Protein AF-A0A956RCJ2-F1 (afdb_monomer_lite)

Secondary structure (DSSP, 8-state):
--------------------------------------PPPP--PPP-PPPEE-HHHHHHTTEEEEE--SS-GGGSTT---TTSPPPSEEE---TT----TT-EEEEEPP-

Sequence (111 aa):
MTMQRAIVRLGAGLLLITGCPHKSTDDGEATAVPPADGQPEPDVEPEPERSTMTSTECEAKGGQVVGDIGDGAIHRPDYRCEGGDPPLGTIVAEGHEPVATEGAVCCAKAQ

Structure (mmCIF, N/CA/C/O backbone):
data_AF-A0A956RCJ2-F1
#
_entry.id   AF-A0A956RCJ2-F1
#
loop_
_atom_site.group_PDB
_atom_site.id
_atom_site.type_symbol
_atom_site.label_atom_id
_atom_site.label_alt_id
_atom_site.label_comp_id
_atom_site.label_asym_id
_atom_site.label_entity_id
_atom_site.label_seq_id
_atom_site.pdbx_PDB_ins_code
_atom_site.Cartn_x
_atom_site.Cartn_y
_atom_site.Cartn_z
_atom_site.occupancy
_atom_site.B_iso_or_equiv
_atom_site.auth_seq_id
_atom_site.auth_comp_id
_atom_site.auth_asym_id
_atom_site.auth_atom_id
_atom_site.pdbx_PDB_model_num
ATOM 1 N N . MET A 1 1 ? 32.502 11.589 55.343 1.00 40.59 1 MET A N 1
ATOM 2 C CA . MET A 1 1 ? 32.902 10.192 55.624 1.00 40.59 1 MET A CA 1
ATOM 3 C C . MET A 1 1 ? 32.139 9.336 54.620 1.00 40.59 1 MET A C 1
ATOM 5 O O . MET A 1 1 ? 30.926 9.383 54.684 1.00 40.59 1 MET A O 1
ATOM 9 N N . THR A 1 2 ? 32.647 8.652 53.596 1.00 39.44 2 THR A N 1
ATOM 10 C CA . THR A 1 2 ? 33.976 8.245 53.096 1.00 39.44 2 THR A CA 1
ATOM 11 C C . THR A 1 2 ? 33.664 7.747 51.660 1.00 39.44 2 THR A C 1
ATOM 13 O O . THR A 1 2 ? 32.752 6.950 51.507 1.00 39.44 2 THR A O 1
ATOM 16 N N . MET A 1 3 ? 34.067 8.405 50.568 1.00 53.09 3 MET A N 1
ATOM 17 C CA . MET A 1 3 ? 35.310 8.219 49.797 1.00 53.09 3 MET A CA 1
ATOM 18 C C . MET A 1 3 ? 35.598 6.770 49.335 1.00 53.09 3 MET A C 1
ATOM 20 O O . MET A 1 3 ? 36.261 6.050 50.068 1.00 53.09 3 MET A O 1
ATOM 24 N N . GLN A 1 4 ? 35.215 6.370 48.107 1.00 52.75 4 GLN A N 1
ATOM 25 C CA . GLN A 1 4 ? 35.899 5.314 47.315 1.00 52.75 4 GLN A CA 1
ATOM 26 C C . GLN A 1 4 ? 35.251 5.117 45.932 1.00 52.75 4 GLN A C 1
ATOM 28 O O . GLN A 1 4 ? 34.035 5.077 45.859 1.00 52.75 4 GLN A O 1
ATOM 33 N N . ARG A 1 5 ? 35.912 4.874 44.796 1.00 53.97 5 ARG A N 1
ATOM 34 C CA . ARG A 1 5 ? 37.239 5.137 44.204 1.00 53.97 5 ARG A CA 1
ATOM 35 C C . ARG A 1 5 ? 37.067 4.722 42.731 1.00 53.97 5 ARG A C 1
ATOM 37 O O . ARG A 1 5 ? 36.401 3.732 42.449 1.00 53.97 5 ARG A O 1
ATOM 44 N N . ALA A 1 6 ? 37.663 5.475 41.816 1.00 60.09 6 ALA A N 1
ATOM 45 C CA . ALA A 1 6 ? 37.677 5.207 40.384 1.00 60.09 6 ALA A CA 1
ATOM 46 C C . ALA A 1 6 ? 38.292 3.843 40.028 1.00 60.09 6 ALA A C 1
ATOM 48 O O . ALA A 1 6 ? 39.290 3.453 40.631 1.00 60.09 6 ALA A O 1
ATOM 49 N N . ILE A 1 7 ? 37.776 3.191 38.979 1.00 63.91 7 ILE A N 1
ATOM 50 C CA . ILE A 1 7 ? 38.549 2.255 38.153 1.00 63.91 7 ILE A CA 1
ATOM 51 C C . ILE A 1 7 ? 38.228 2.542 36.685 1.00 63.91 7 ILE A C 1
ATOM 53 O O . ILE A 1 7 ? 37.242 2.079 36.121 1.00 63.91 7 ILE A O 1
ATOM 57 N N . VAL A 1 8 ? 39.114 3.333 36.087 1.00 53.03 8 VAL A N 1
ATOM 58 C CA . VAL A 1 8 ? 39.361 3.408 34.650 1.00 53.03 8 VAL A CA 1
ATOM 59 C C . VAL A 1 8 ? 39.803 2.021 34.177 1.00 53.03 8 VAL A C 1
ATOM 61 O O . VAL A 1 8 ? 40.785 1.485 34.692 1.00 53.03 8 VAL A O 1
ATOM 64 N N . ARG A 1 9 ? 39.122 1.440 33.185 1.00 54.38 9 ARG A N 1
ATOM 65 C CA . ARG A 1 9 ? 39.698 0.364 32.369 1.00 54.38 9 ARG A CA 1
ATOM 66 C C . ARG A 1 9 ? 39.852 0.845 30.936 1.00 54.38 9 ARG A C 1
ATOM 68 O O . ARG A 1 9 ? 38.906 0.855 30.159 1.00 54.38 9 ARG A O 1
ATOM 75 N N . LEU A 1 10 ? 41.089 1.244 30.637 1.00 56.62 10 LEU A N 1
ATOM 76 C CA . LEU A 1 10 ? 41.666 1.197 29.301 1.00 56.62 10 LEU A CA 1
ATOM 77 C C . LEU A 1 10 ? 41.409 -0.197 28.711 1.00 56.62 10 LEU A C 1
ATOM 79 O O . LEU A 1 10 ? 41.886 -1.195 29.248 1.00 56.62 10 LEU A O 1
ATOM 83 N N . GLY A 1 11 ? 40.681 -0.242 27.603 1.00 45.03 11 GLY A N 1
ATOM 84 C CA . GLY A 1 11 ? 40.545 -1.411 26.744 1.00 45.03 11 GLY A CA 1
ATOM 85 C C . GLY A 1 11 ? 40.777 -0.978 25.307 1.00 45.03 11 GLY A C 1
ATOM 86 O O . GLY A 1 11 ? 39.830 -0.762 24.561 1.00 45.03 11 GLY A O 1
ATOM 87 N N . ALA A 1 12 ? 42.047 -0.780 24.956 1.00 55.62 12 ALA A N 1
ATOM 88 C CA . ALA A 1 12 ? 42.494 -0.541 23.593 1.00 55.62 12 ALA A CA 1
ATOM 89 C C . ALA A 1 12 ? 42.296 -1.823 22.766 1.00 55.62 12 ALA A C 1
ATOM 91 O O . ALA A 1 12 ? 43.106 -2.744 22.836 1.00 55.62 12 ALA A O 1
ATOM 92 N N . GLY A 1 13 ? 41.199 -1.889 22.013 1.00 44.28 13 GLY A N 1
ATOM 93 C CA . GLY A 1 13 ? 40.954 -2.905 20.991 1.00 44.28 13 GLY A CA 1
ATOM 94 C C . GLY A 1 13 ? 41.204 -2.317 19.608 1.00 44.28 13 GLY A C 1
ATOM 95 O O . GLY A 1 13 ? 40.273 -1.862 18.951 1.00 44.28 13 GLY A O 1
ATOM 96 N N . LEU A 1 14 ? 42.471 -2.283 19.194 1.00 56.19 14 LEU A N 1
ATOM 97 C CA . LEU A 1 14 ? 42.898 -1.882 17.855 1.00 56.19 14 LEU A CA 1
ATOM 98 C C . LEU A 1 14 ? 42.535 -3.004 16.8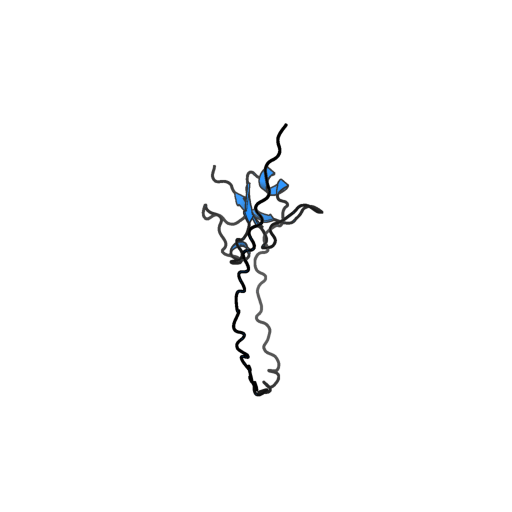64 1.00 56.19 14 LEU A C 1
ATOM 100 O O . LEU A 1 14 ? 43.296 -3.950 16.675 1.00 56.19 14 LEU A O 1
ATOM 104 N N . LEU A 1 15 ? 41.345 -2.918 16.266 1.00 53.38 15 LEU A N 1
ATOM 105 C CA . LEU A 1 15 ? 40.921 -3.773 15.156 1.00 53.38 15 LEU A CA 1
ATOM 106 C C . LEU A 1 15 ? 41.692 -3.357 13.895 1.00 53.38 15 LEU A C 1
ATOM 108 O O . LEU A 1 15 ? 41.384 -2.356 13.252 1.00 53.38 15 LEU A O 1
ATOM 112 N N . LEU A 1 16 ? 42.734 -4.123 13.573 1.00 57.34 16 LEU A N 1
ATOM 113 C CA . LEU A 1 16 ? 43.469 -4.036 12.315 1.00 57.34 16 LEU A CA 1
ATOM 114 C C . LEU A 1 16 ? 42.580 -4.570 11.184 1.00 57.34 16 LEU A C 1
ATOM 116 O O . LEU A 1 16 ? 42.575 -5.764 10.893 1.00 57.34 16 LEU A O 1
ATOM 120 N N . ILE A 1 17 ? 41.825 -3.677 10.547 1.00 61.72 17 ILE A N 1
ATOM 121 C CA . ILE A 1 17 ? 41.221 -3.931 9.238 1.00 61.72 17 ILE A CA 1
ATOM 122 C C . ILE A 1 17 ? 42.328 -3.857 8.185 1.00 61.72 17 ILE A C 1
ATOM 124 O O . ILE A 1 17 ? 42.776 -2.788 7.775 1.00 61.72 17 ILE A O 1
ATOM 128 N N . THR A 1 18 ? 42.801 -5.035 7.790 1.00 55.34 18 THR A N 1
ATOM 129 C CA . THR A 1 18 ? 43.639 -5.279 6.618 1.00 55.34 18 THR A CA 1
ATOM 130 C C . THR A 1 18 ? 42.922 -4.780 5.365 1.00 55.34 18 THR A C 1
ATOM 132 O O . THR A 1 18 ? 42.006 -5.432 4.867 1.00 55.34 18 THR A O 1
ATOM 135 N N . GLY A 1 19 ? 43.326 -3.613 4.865 1.00 52.16 19 GLY A N 1
ATOM 136 C CA . GLY A 1 19 ? 42.913 -3.116 3.558 1.00 52.16 19 GLY A CA 1
ATOM 137 C C . GLY A 1 19 ? 43.612 -3.898 2.448 1.00 52.16 19 GLY A C 1
ATOM 138 O O . GLY A 1 19 ? 44.826 -3.795 2.288 1.00 52.16 19 GLY A O 1
ATOM 139 N N . CYS A 1 20 ? 42.848 -4.664 1.673 1.00 59.75 20 CYS A N 1
ATOM 140 C CA . CYS A 1 20 ? 43.283 -5.159 0.374 1.00 59.75 20 CYS A CA 1
ATOM 141 C C . CYS A 1 20 ? 43.130 -4.023 -0.651 1.00 59.75 20 CYS A C 1
ATOM 143 O O . CYS A 1 20 ? 42.008 -3.562 -0.866 1.00 59.75 20 CYS A O 1
ATOM 145 N N . PRO A 1 21 ? 44.199 -3.559 -1.321 1.00 52.44 21 PRO A N 1
ATOM 146 C CA . PRO A 1 21 ? 44.047 -2.767 -2.530 1.00 52.44 21 PRO A CA 1
ATOM 147 C C . PRO A 1 21 ? 43.664 -3.714 -3.672 1.00 52.44 21 PRO A C 1
ATOM 149 O O . PRO A 1 21 ? 44.513 -4.187 -4.426 1.00 52.44 21 PRO A O 1
ATOM 152 N N . HIS A 1 22 ? 42.376 -4.022 -3.804 1.00 45.75 22 HIS A N 1
ATOM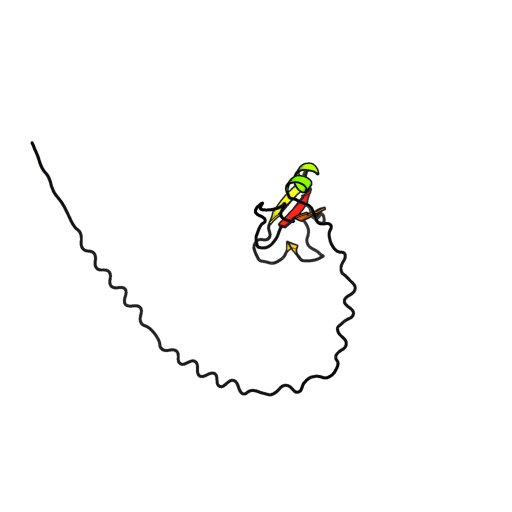 153 C CA . HIS A 1 22 ? 41.839 -4.555 -5.056 1.00 45.75 22 HIS A CA 1
ATOM 154 C C . HIS A 1 22 ? 41.879 -3.423 -6.085 1.00 45.75 22 HIS A C 1
ATOM 156 O O . HIS A 1 22 ? 40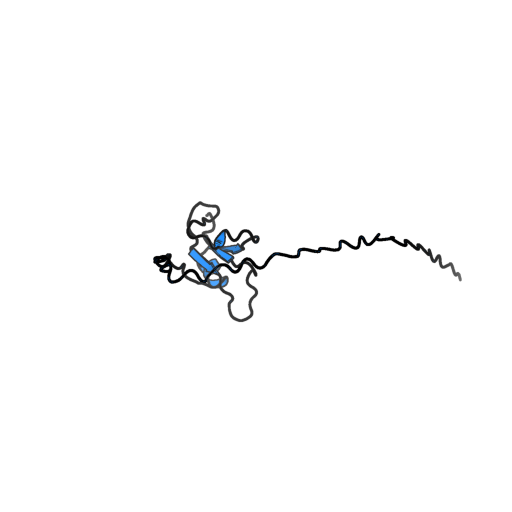.996 -2.571 -6.170 1.00 45.75 22 HIS A O 1
ATOM 162 N N . LYS A 1 23 ? 42.985 -3.402 -6.825 1.00 44.72 23 LYS A N 1
ATOM 163 C CA . LYS A 1 23 ? 43.113 -2.791 -8.140 1.00 44.72 23 LYS A CA 1
ATOM 164 C C . LYS A 1 23 ? 42.092 -3.469 -9.058 1.00 44.72 23 LYS A C 1
ATOM 166 O O . LYS A 1 23 ? 42.384 -4.518 -9.624 1.00 44.72 23 LYS A O 1
ATOM 171 N N . SER A 1 24 ? 40.910 -2.881 -9.199 1.00 42.00 24 SER A N 1
ATOM 172 C CA . SER A 1 24 ? 40.014 -3.201 -10.310 1.00 42.00 24 SER A CA 1
ATOM 173 C C . SER A 1 24 ? 40.481 -2.409 -11.527 1.00 42.00 24 SER A C 1
ATOM 175 O O . SER A 1 24 ? 40.011 -1.310 -11.795 1.00 42.00 24 SER A O 1
ATOM 177 N N . THR A 1 25 ? 41.486 -2.943 -12.221 1.00 46.62 25 THR A N 1
ATOM 178 C CA . THR A 1 25 ? 41.599 -2.732 -13.668 1.00 46.62 25 THR A CA 1
ATOM 179 C C . THR A 1 25 ? 40.472 -3.537 -14.296 1.00 46.62 25 THR A C 1
ATOM 181 O O . THR A 1 25 ? 40.596 -4.752 -14.421 1.00 46.62 25 THR A O 1
ATOM 184 N N . ASP A 1 26 ? 39.374 -2.863 -14.617 1.00 41.91 26 ASP A N 1
ATOM 185 C CA . ASP A 1 26 ? 38.451 -3.305 -15.653 1.00 41.91 26 ASP A CA 1
ATOM 186 C C . ASP A 1 26 ? 38.581 -2.272 -16.775 1.00 41.91 26 ASP A C 1
ATOM 188 O O . ASP A 1 26 ? 37.914 -1.239 -16.802 1.00 41.91 26 ASP A O 1
ATOM 192 N N . ASP A 1 27 ? 39.566 -2.505 -17.643 1.00 52.03 27 ASP A N 1
ATOM 193 C CA . ASP A 1 27 ? 39.582 -1.962 -18.994 1.00 52.03 27 ASP A CA 1
ATOM 194 C C . ASP A 1 27 ? 38.446 -2.664 -19.749 1.00 52.03 27 ASP A C 1
ATOM 196 O O . ASP A 1 27 ? 38.651 -3.601 -20.521 1.00 52.03 27 ASP A O 1
ATOM 200 N N . GLY A 1 28 ? 37.221 -2.235 -19.448 1.00 47.03 28 GLY A N 1
ATOM 201 C CA . GLY A 1 28 ? 36.032 -2.543 -20.214 1.00 47.03 28 GLY A CA 1
ATOM 202 C C . GLY A 1 28 ? 36.152 -1.838 -21.553 1.00 47.03 28 GLY A C 1
ATOM 203 O O . GLY A 1 28 ? 35.791 -0.671 -21.696 1.00 47.03 28 GLY A O 1
ATOM 204 N N . GLU A 1 29 ? 36.734 -2.557 -22.506 1.00 46.66 29 GLU A N 1
ATOM 205 C CA . GLU A 1 29 ? 36.647 -2.333 -23.938 1.00 46.66 29 GLU A CA 1
ATOM 206 C C . GLU A 1 29 ? 35.282 -1.728 -24.281 1.00 46.66 29 GLU A C 1
ATOM 208 O O . GLU A 1 29 ? 34.244 -2.389 -24.211 1.00 46.66 29 GLU A O 1
ATOM 213 N N . ALA A 1 30 ? 35.290 -0.437 -24.620 1.00 53.25 30 ALA A N 1
ATOM 214 C CA . ALA A 1 30 ? 34.157 0.242 -25.214 1.00 53.25 30 ALA A CA 1
ATOM 215 C C . ALA A 1 30 ? 33.917 -0.380 -26.593 1.00 53.25 30 ALA A C 1
ATOM 217 O O . ALA A 1 30 ? 34.309 0.161 -27.627 1.00 53.25 30 ALA A O 1
ATOM 218 N N . THR A 1 31 ? 33.271 -1.545 -26.604 1.00 45.09 31 THR A N 1
ATOM 219 C CA . THR A 1 31 ? 32.530 -2.008 -27.764 1.00 45.09 31 THR A CA 1
ATOM 220 C C . THR A 1 31 ? 31.415 -0.995 -27.943 1.00 45.09 31 THR A C 1
ATOM 222 O O . THR A 1 31 ? 30.394 -1.025 -27.257 1.00 45.09 31 THR A O 1
ATOM 225 N N . ALA A 1 32 ? 31.670 -0.030 -28.822 1.00 51.88 32 ALA A N 1
ATOM 226 C CA . ALA A 1 32 ? 30.655 0.837 -29.371 1.00 51.88 32 ALA A CA 1
ATOM 227 C C . ALA A 1 32 ? 29.571 -0.062 -29.974 1.00 51.88 32 ALA A C 1
ATOM 229 O O . ALA A 1 32 ? 29.722 -0.590 -31.076 1.00 51.88 32 ALA A O 1
ATOM 230 N N . VAL A 1 33 ? 28.492 -0.271 -29.224 1.00 62.00 33 VAL A N 1
ATOM 231 C CA . VAL A 1 33 ? 27.235 -0.742 -29.792 1.00 62.00 33 VAL A CA 1
ATOM 232 C C . VAL A 1 33 ? 26.836 0.329 -30.811 1.00 62.00 33 VAL A C 1
ATOM 234 O O . VAL A 1 33 ? 26.710 1.495 -30.423 1.00 62.00 33 VAL A O 1
ATOM 237 N N . PRO A 1 34 ? 26.709 0.007 -32.112 1.00 68.56 34 PRO A N 1
ATOM 238 C CA . PRO A 1 34 ? 26.142 0.962 -33.053 1.00 68.56 34 PRO A CA 1
ATOM 239 C C . PRO A 1 34 ? 24.743 1.347 -32.549 1.00 68.56 34 PRO A C 1
ATOM 241 O O . PRO A 1 34 ? 24.066 0.492 -31.966 1.00 68.56 34 PRO A O 1
ATOM 244 N N . PRO A 1 35 ? 24.295 2.605 -32.724 1.00 57.06 35 PRO A N 1
ATOM 245 C CA . PRO A 1 35 ? 22.928 2.963 -32.385 1.00 57.06 35 PRO A CA 1
ATOM 246 C C . PRO A 1 35 ? 22.010 2.055 -33.203 1.00 57.06 35 PRO A C 1
ATOM 248 O O . PRO A 1 35 ? 22.032 2.086 -34.430 1.00 57.06 35 PRO A O 1
ATOM 251 N N . ALA A 1 36 ? 21.266 1.183 -32.527 1.00 57.66 36 ALA A N 1
ATOM 252 C CA . ALA A 1 36 ? 20.209 0.431 -33.170 1.00 57.66 36 ALA A CA 1
ATOM 253 C C . ALA A 1 36 ? 19.106 1.436 -33.515 1.00 57.66 36 ALA A C 1
ATOM 255 O O . ALA A 1 36 ? 18.324 1.844 -32.656 1.00 57.66 36 ALA A O 1
ATOM 256 N N . ASP A 1 37 ? 19.115 1.885 -34.768 1.00 59.44 37 ASP A N 1
ATOM 257 C CA . ASP A 1 37 ? 18.020 2.596 -35.405 1.00 59.44 37 ASP A CA 1
ATOM 258 C C . ASP A 1 37 ? 16.687 1.872 -35.144 1.00 59.44 37 ASP A C 1
ATOM 260 O O . ASP A 1 37 ? 16.502 0.717 -35.526 1.00 59.44 37 ASP A O 1
ATOM 264 N N . GLY A 1 38 ? 15.746 2.585 -34.520 1.00 60.41 38 GLY A N 1
ATOM 265 C CA . GLY A 1 38 ? 14.315 2.414 -34.762 1.00 60.41 38 GLY A CA 1
ATOM 266 C C . GLY A 1 38 ? 13.707 1.049 -34.447 1.00 60.41 38 GLY A C 1
ATOM 267 O O . GLY A 1 38 ? 12.953 0.529 -35.269 1.00 60.41 38 GLY A O 1
ATOM 268 N N . GLN A 1 39 ? 13.944 0.492 -33.258 1.00 54.38 39 GLN A N 1
ATOM 269 C CA . GLN A 1 39 ? 12.992 -0.490 -32.742 1.00 54.38 39 GLN A CA 1
ATOM 270 C C . GLN A 1 39 ? 11.721 0.274 -32.335 1.00 54.38 39 GLN A C 1
ATOM 272 O O . GLN A 1 39 ? 11.832 1.158 -31.484 1.00 54.38 39 GLN A O 1
ATOM 277 N N . PRO A 1 40 ? 10.542 0.016 -32.940 1.00 60.34 40 PRO A N 1
ATOM 278 C CA . PRO A 1 40 ? 9.304 0.578 -32.423 1.00 60.34 40 PRO A CA 1
ATOM 279 C C . PRO A 1 40 ? 9.206 0.177 -30.953 1.00 60.34 40 PRO A C 1
ATOM 281 O O . PRO A 1 40 ? 9.362 -1.002 -30.620 1.00 60.34 40 PRO A O 1
ATOM 284 N N . GLU A 1 41 ? 9.037 1.172 -30.081 1.00 65.44 41 GLU A N 1
ATOM 285 C CA . GLU A 1 41 ? 8.679 0.930 -28.689 1.00 65.44 41 GLU A CA 1
ATOM 286 C C . GLU A 1 41 ? 7.493 -0.044 -28.719 1.00 65.44 41 GLU A C 1
ATOM 288 O O . GLU A 1 41 ? 6.577 0.170 -29.524 1.00 65.44 41 GLU A O 1
ATOM 293 N N . PRO A 1 42 ? 7.530 -1.167 -27.977 1.00 65.75 42 PRO A N 1
ATOM 294 C CA . PRO A 1 42 ? 6.375 -2.045 -27.918 1.00 65.75 42 PRO A CA 1
ATOM 295 C C . PRO A 1 42 ? 5.167 -1.179 -27.561 1.00 65.75 42 PRO A C 1
ATOM 297 O O . PRO A 1 42 ? 5.256 -0.347 -26.662 1.00 65.75 42 PRO A O 1
ATOM 300 N N . ASP A 1 43 ? 4.082 -1.334 -28.317 1.00 59.50 43 ASP A N 1
ATOM 301 C CA . ASP A 1 43 ? 2.785 -0.735 -28.019 1.00 59.50 43 ASP A CA 1
ATOM 302 C C . ASP A 1 43 ? 2.349 -1.325 -26.669 1.00 59.50 43 ASP A C 1
ATOM 304 O O . ASP A 1 43 ? 1.782 -2.415 -26.594 1.00 59.50 43 ASP A O 1
ATOM 308 N N . VAL A 1 44 ? 2.792 -0.696 -25.577 1.00 60.38 44 VAL A N 1
ATOM 309 C CA . VAL A 1 44 ? 2.392 -1.050 -24.221 1.00 60.38 44 VAL A CA 1
ATOM 310 C C . VAL A 1 44 ? 0.959 -0.562 -24.118 1.00 60.38 44 VAL A C 1
ATOM 312 O O . VAL A 1 44 ? 0.715 0.625 -23.897 1.00 60.38 44 VAL A O 1
ATOM 315 N N . GLU A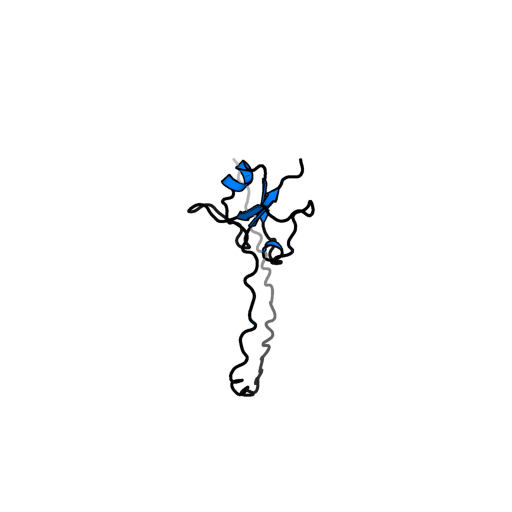 1 45 ? 0.010 -1.470 -24.350 1.00 63.38 45 GLU A N 1
ATOM 316 C CA . GLU A 1 45 ? -1.381 -1.240 -23.978 1.00 63.38 45 GLU A CA 1
ATOM 317 C C . GLU A 1 45 ? -1.391 -0.713 -22.534 1.00 63.38 45 GLU A C 1
ATOM 319 O O . GLU A 1 45 ? -0.753 -1.325 -21.670 1.00 63.38 45 GLU A O 1
ATOM 324 N N . PRO A 1 46 ? -2.033 0.438 -22.257 1.00 61.09 46 PRO A N 1
ATOM 325 C CA . PRO A 1 46 ? -2.012 1.016 -20.924 1.00 61.09 46 PRO A CA 1
ATOM 326 C C . PRO A 1 46 ? -2.615 0.006 -19.951 1.00 61.09 46 PRO A C 1
ATOM 328 O O . PRO A 1 46 ? -3.778 -0.385 -20.087 1.00 61.09 46 PRO A O 1
ATOM 331 N N . GLU A 1 47 ? -1.811 -0.442 -18.988 1.00 62.97 47 GLU A N 1
ATOM 332 C CA . GLU A 1 47 ? -2.290 -1.320 -17.930 1.00 62.97 47 GLU A CA 1
ATOM 333 C C . GLU A 1 47 ? -3.429 -0.616 -17.172 1.00 62.97 47 GLU A C 1
ATOM 335 O O . GLU A 1 47 ? -3.448 0.615 -17.076 1.00 62.97 47 GLU A O 1
ATOM 340 N N . PRO A 1 48 ? -4.428 -1.354 -16.658 1.00 65.81 48 PRO A N 1
ATOM 341 C CA . PRO A 1 48 ? -5.517 -0.743 -15.912 1.00 65.81 48 PRO A CA 1
ATOM 342 C C . PRO A 1 48 ? -4.971 -0.055 -14.652 1.00 65.81 48 PRO A C 1
ATOM 344 O O . PRO A 1 48 ? -4.673 -0.697 -13.644 1.00 65.81 48 PRO A O 1
ATOM 347 N N . GLU A 1 49 ? -4.864 1.271 -14.721 1.00 74.12 49 GLU A N 1
ATOM 348 C CA . GLU A 1 49 ? -4.429 2.129 -13.623 1.00 74.12 49 GLU A CA 1
ATOM 349 C C . GLU A 1 49 ? -5.363 1.957 -12.415 1.00 74.12 49 GLU A C 1
ATOM 351 O O . GLU A 1 49 ? -6.580 2.167 -12.492 1.00 74.12 49 GLU A O 1
ATOM 356 N N . ARG A 1 50 ? -4.798 1.566 -11.268 1.00 86.25 50 ARG A N 1
ATOM 357 C CA . ARG A 1 50 ? -5.552 1.447 -10.014 1.00 86.25 50 ARG A CA 1
ATOM 358 C C . ARG A 1 50 ? -5.940 2.831 -9.504 1.00 86.25 50 ARG A C 1
ATOM 360 O O . ARG A 1 50 ? -5.152 3.770 -9.557 1.00 86.25 50 ARG A O 1
ATOM 367 N N . SER A 1 51 ? -7.142 2.946 -8.9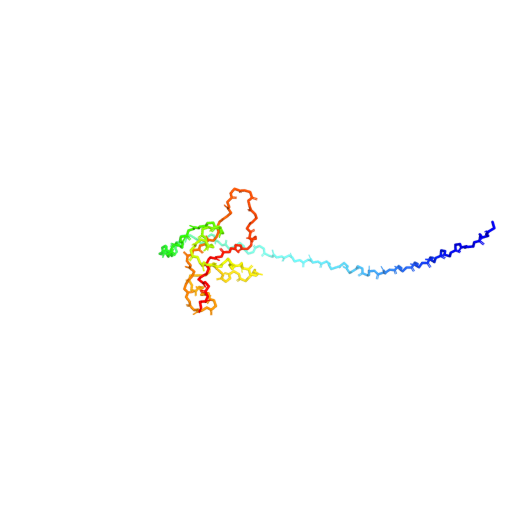38 1.00 91.94 51 SER A N 1
ATOM 368 C CA . SER A 1 51 ? -7.561 4.178 -8.261 1.00 91.94 51 SER A CA 1
ATOM 369 C C . SER A 1 51 ? -6.602 4.528 -7.122 1.00 91.94 51 SER A C 1
ATOM 371 O O . SER A 1 51 ? -6.144 3.643 -6.400 1.00 91.94 51 SER A O 1
ATOM 373 N N . THR A 1 52 ? -6.324 5.813 -6.934 1.00 93.81 52 THR A N 1
ATOM 374 C CA . THR A 1 52 ? -5.542 6.318 -5.801 1.00 93.81 52 THR A CA 1
ATOM 375 C C . THR A 1 52 ? -6.468 6.743 -4.662 1.00 93.81 52 THR A C 1
ATOM 377 O O . THR A 1 52 ? -7.604 7.155 -4.902 1.00 93.81 52 THR A O 1
ATOM 380 N N . MET A 1 53 ? -6.014 6.600 -3.417 1.00 95.25 53 MET A N 1
ATOM 381 C CA . MET A 1 53 ? -6.736 7.054 -2.221 1.00 95.25 53 MET A CA 1
ATOM 382 C C . MET A 1 53 ? -5.782 7.308 -1.054 1.00 95.25 53 MET A C 1
ATOM 384 O O . MET A 1 53 ? -4.652 6.823 -1.061 1.00 95.25 53 MET A O 1
ATOM 388 N N . THR A 1 54 ? -6.221 8.040 -0.036 1.00 95.62 54 THR A N 1
ATOM 389 C CA . THR A 1 54 ? -5.443 8.216 1.199 1.00 95.62 54 THR A CA 1
ATOM 390 C C . THR A 1 54 ? -5.615 7.023 2.145 1.00 95.62 54 THR A C 1
ATOM 392 O O . THR A 1 54 ? -6.551 6.225 2.025 1.00 95.62 54 THR A O 1
ATOM 395 N N . SER A 1 55 ? -4.724 6.897 3.133 1.00 93.44 55 SER A N 1
ATOM 396 C CA . SER A 1 55 ? -4.859 5.897 4.204 1.00 93.44 55 SER A CA 1
ATOM 397 C C . SER A 1 55 ? -6.189 6.042 4.953 1.00 93.44 55 SER A C 1
ATOM 399 O O . SER A 1 55 ? -6.865 5.047 5.212 1.00 93.44 55 SER A O 1
ATOM 401 N N . THR A 1 56 ? -6.611 7.281 5.223 1.00 94.12 56 THR A N 1
ATOM 402 C CA . THR A 1 56 ? -7.885 7.595 5.886 1.00 94.12 56 THR A CA 1
ATOM 403 C C . THR A 1 56 ? -9.080 7.102 5.072 1.00 94.12 56 THR A C 1
ATOM 405 O O . THR A 1 56 ? -10.004 6.496 5.615 1.00 94.12 56 THR A O 1
ATOM 408 N N . GLU A 1 57 ? -9.064 7.312 3.754 1.00 95.19 57 GLU A N 1
ATOM 409 C CA . GLU A 1 57 ? -10.120 6.824 2.861 1.00 95.19 57 GLU A CA 1
ATOM 410 C C . GLU A 1 57 ? -10.161 5.293 2.798 1.00 95.19 57 GLU A C 1
ATOM 412 O O . GLU A 1 57 ? -11.246 4.706 2.752 1.00 95.19 57 GLU A O 1
ATOM 417 N N . CYS A 1 58 ? -8.997 4.640 2.827 1.00 95.50 58 CYS A N 1
ATOM 418 C CA . CYS A 1 58 ? -8.908 3.185 2.885 1.00 95.50 58 CYS A CA 1
ATOM 419 C C . CYS A 1 58 ? -9.572 2.630 4.152 1.00 95.50 58 CYS A C 1
ATOM 421 O O . CYS A 1 58 ? -10.408 1.725 4.079 1.00 95.50 58 CYS A O 1
ATOM 423 N N . GLU A 1 59 ? -9.254 3.201 5.314 1.00 94.19 59 GLU A N 1
ATOM 424 C CA . GLU A 1 59 ? -9.846 2.793 6.589 1.00 94.19 59 GLU A CA 1
ATOM 425 C C . GLU A 1 59 ? -11.352 3.071 6.643 1.00 94.19 59 GLU A C 1
ATOM 427 O O . GLU A 1 59 ? -12.118 2.217 7.096 1.00 94.19 59 GLU A O 1
ATOM 432 N N . ALA A 1 60 ? -11.797 4.216 6.115 1.00 95.50 60 ALA A N 1
ATOM 433 C CA . ALA A 1 60 ? -13.215 4.565 6.026 1.00 95.50 60 ALA A CA 1
ATOM 434 C C . ALA A 1 60 ? -14.022 3.575 5.164 1.00 95.50 60 ALA A C 1
ATOM 436 O O . ALA A 1 60 ? -15.210 3.365 5.411 1.00 95.50 60 ALA A O 1
ATOM 437 N N . LYS A 1 61 ? -13.378 2.925 4.185 1.00 94.38 61 LYS A N 1
ATOM 438 C CA . LYS A 1 61 ? -13.958 1.842 3.371 1.00 94.38 61 LYS A CA 1
ATOM 439 C C . LYS A 1 61 ? -13.892 0.463 4.043 1.00 94.38 61 LYS A C 1
ATOM 441 O O . LYS A 1 61 ? -14.256 -0.530 3.419 1.00 94.38 61 LYS A O 1
ATOM 446 N N . GLY A 1 62 ? -13.435 0.381 5.294 1.00 94.38 62 GLY A N 1
ATOM 447 C CA . GLY A 1 62 ? -13.238 -0.883 6.010 1.00 94.38 62 GLY A CA 1
ATOM 448 C C . GLY A 1 62 ? -11.985 -1.647 5.572 1.00 94.38 62 GLY A C 1
ATOM 449 O O . GLY A 1 62 ? -11.843 -2.830 5.879 1.00 94.38 62 GLY A O 1
ATOM 450 N N . GLY A 1 63 ? -11.077 -0.990 4.850 1.00 95.50 63 GLY A N 1
ATOM 451 C CA . GLY A 1 63 ? -9.828 -1.575 4.393 1.00 95.50 63 GLY A CA 1
ATOM 452 C C . GLY A 1 63 ? -8.700 -1.515 5.424 1.00 95.50 63 GLY A C 1
ATOM 453 O O . GLY A 1 63 ? -8.849 -1.050 6.562 1.00 95.50 63 GLY A O 1
ATOM 454 N N . GLN A 1 64 ? -7.547 -2.012 4.995 1.00 95.62 64 GLN A N 1
ATOM 455 C CA . GLN A 1 64 ? -6.261 -1.961 5.668 1.00 95.62 64 GLN A CA 1
ATOM 456 C C . GLN A 1 64 ? -5.185 -1.518 4.680 1.00 95.62 64 GLN A C 1
ATOM 458 O O . GLN A 1 64 ? -5.149 -1.978 3.538 1.00 95.62 64 GLN A O 1
ATOM 463 N N . VAL A 1 65 ? -4.282 -0.661 5.150 1.00 95.12 65 VAL A N 1
ATOM 464 C CA . VAL A 1 65 ? -3.081 -0.275 4.411 1.00 95.12 65 VAL A CA 1
ATOM 465 C C . VAL A 1 65 ? -2.047 -1.396 4.491 1.00 95.12 65 VAL A C 1
ATOM 467 O O . VAL A 1 65 ? -1.649 -1.804 5.583 1.00 95.12 65 VAL A O 1
ATOM 470 N N . VAL A 1 66 ? -1.602 -1.875 3.331 1.00 95.12 66 VAL A N 1
ATOM 471 C CA . VAL A 1 66 ? -0.545 -2.881 3.187 1.00 95.12 66 VAL A CA 1
ATOM 472 C C . VAL A 1 66 ? 0.629 -2.237 2.459 1.00 95.12 66 VAL A C 1
ATOM 474 O O . VAL A 1 66 ? 0.499 -1.834 1.305 1.00 95.12 66 VAL A O 1
ATOM 477 N N . GLY A 1 67 ? 1.755 -2.092 3.156 1.00 94.44 67 GLY A N 1
ATOM 478 C CA . GLY A 1 67 ? 2.997 -1.578 2.578 1.00 94.44 67 GLY A CA 1
ATOM 479 C C . GLY A 1 67 ? 3.759 -2.652 1.807 1.00 94.44 67 GLY A C 1
ATOM 480 O O . GLY A 1 67 ? 3.640 -3.840 2.113 1.00 9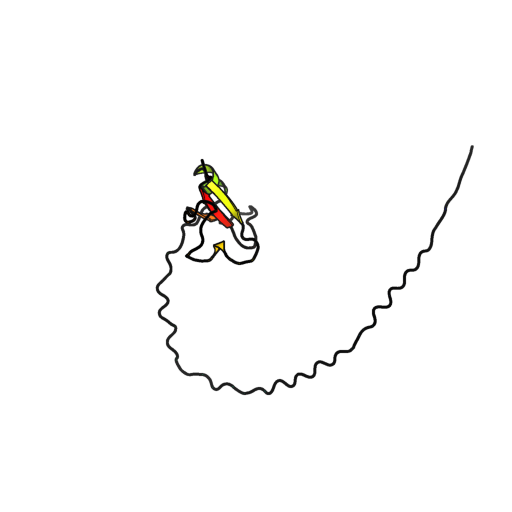4.44 67 GLY A O 1
ATOM 481 N N . ASP A 1 68 ? 4.557 -2.225 0.833 1.00 94.06 68 ASP A N 1
ATOM 482 C CA . ASP A 1 68 ? 5.526 -3.101 0.173 1.00 94.06 68 ASP A CA 1
ATOM 483 C C . ASP A 1 68 ? 6.768 -3.296 1.050 1.00 94.06 68 ASP A C 1
ATOM 485 O O . ASP A 1 68 ? 7.220 -2.369 1.727 1.00 94.06 68 ASP A O 1
ATOM 489 N N . ILE A 1 69 ? 7.328 -4.504 1.045 1.00 91.00 69 ILE A N 1
ATOM 490 C CA . ILE A 1 69 ? 8.551 -4.823 1.798 1.00 91.00 69 ILE A CA 1
ATOM 491 C C . ILE A 1 69 ? 9.836 -4.482 1.023 1.00 91.00 69 ILE A C 1
ATOM 493 O O . ILE A 1 69 ? 10.929 -4.674 1.560 1.00 91.00 69 ILE A O 1
ATOM 497 N N . GLY A 1 70 ? 9.716 -4.007 -0.220 1.00 93.31 70 GLY A N 1
ATOM 498 C CA . GLY A 1 70 ? 10.818 -3.747 -1.146 1.00 93.31 70 GLY A CA 1
ATOM 499 C C . GLY A 1 70 ? 11.017 -4.841 -2.202 1.00 93.31 70 GLY A C 1
ATOM 500 O O . GLY A 1 70 ? 12.075 -4.891 -2.827 1.00 93.31 70 GLY A O 1
ATOM 501 N N . ASP A 1 71 ? 10.049 -5.744 -2.396 1.00 91.25 71 ASP A N 1
ATOM 502 C CA . ASP A 1 71 ? 10.047 -6.703 -3.514 1.00 91.25 71 ASP A CA 1
ATOM 503 C C . ASP A 1 71 ? 9.256 -6.184 -4.727 1.00 91.25 71 ASP A C 1
ATOM 505 O O . ASP A 1 71 ? 9.243 -6.819 -5.786 1.00 91.25 71 ASP A O 1
ATOM 509 N N . GLY A 1 72 ? 8.616 -5.020 -4.579 1.00 93.62 72 GLY A N 1
ATOM 510 C CA . GLY A 1 72 ? 7.808 -4.375 -5.600 1.00 93.62 72 GLY A CA 1
ATOM 511 C C . GLY A 1 72 ? 6.511 -5.122 -5.893 1.00 93.62 72 GLY A C 1
ATOM 512 O O . GLY A 1 72 ? 5.872 -4.861 -6.919 1.00 93.62 72 GLY A O 1
ATOM 513 N N . ALA A 1 73 ? 6.109 -6.061 -5.031 1.00 94.25 73 ALA A N 1
ATOM 514 C CA . ALA A 1 73 ? 4.938 -6.884 -5.257 1.00 94.25 73 ALA A CA 1
ATOM 515 C C . ALA A 1 73 ? 3.692 -6.036 -5.472 1.00 94.25 73 ALA A C 1
ATOM 517 O O . ALA A 1 73 ? 2.940 -6.337 -6.400 1.00 94.25 73 ALA A O 1
ATOM 518 N N . ILE A 1 74 ? 3.499 -4.982 -4.674 1.00 94.31 74 ILE A N 1
ATOM 519 C CA . ILE A 1 74 ? 2.291 -4.154 -4.738 1.00 94.31 74 ILE A CA 1
ATOM 520 C C . ILE A 1 74 ? 2.158 -3.378 -6.048 1.00 94.31 74 ILE A C 1
ATOM 522 O O . ILE A 1 74 ? 1.074 -2.864 -6.309 1.00 94.31 74 ILE A O 1
ATOM 526 N N . HIS A 1 75 ? 3.223 -3.246 -6.845 1.00 92.94 75 HIS A N 1
ATOM 527 C CA . HIS A 1 75 ? 3.222 -2.517 -8.120 1.00 92.94 75 HIS A CA 1
ATOM 528 C C . HIS A 1 75 ? 2.793 -3.394 -9.292 1.00 92.94 75 HIS A C 1
ATOM 530 O O . HIS A 1 75 ? 2.388 -2.870 -10.325 1.00 92.94 75 HIS A O 1
ATOM 536 N N . ARG A 1 76 ? 2.826 -4.719 -9.124 1.00 92.94 76 ARG A N 1
ATOM 537 C CA . ARG A 1 76 ? 2.453 -5.657 -10.180 1.00 92.94 76 ARG A CA 1
ATOM 538 C C . ARG A 1 76 ? 0.941 -5.637 -10.453 1.00 92.94 76 ARG A C 1
ATOM 540 O O . ARG A 1 76 ? 0.154 -5.567 -9.503 1.00 92.94 76 ARG A O 1
ATOM 547 N N . PRO A 1 77 ? 0.511 -5.780 -11.719 1.00 91.06 77 PRO A N 1
ATOM 548 C CA . PRO A 1 77 ? -0.909 -5.788 -12.092 1.00 91.06 77 PRO A CA 1
ATOM 549 C C . PRO A 1 77 ? -1.668 -7.000 -11.518 1.00 91.06 77 PRO A C 1
ATOM 551 O O . PRO A 1 77 ? -2.878 -6.951 -11.272 1.00 91.06 77 PRO A O 1
ATOM 554 N N . ASP A 1 78 ? -0.961 -8.102 -11.264 1.00 92.00 78 ASP A N 1
ATOM 555 C CA . ASP A 1 78 ? -1.497 -9.338 -10.699 1.00 92.00 78 ASP A CA 1
ATOM 556 C C . ASP A 1 78 ? -1.397 -9.406 -9.169 1.00 92.00 78 ASP A C 1
ATOM 558 O O . ASP A 1 78 ? -1.808 -10.412 -8.589 1.00 92.00 78 ASP A O 1
ATOM 562 N N . TYR A 1 79 ? -0.931 -8.347 -8.494 1.00 94.44 79 TYR A N 1
ATOM 563 C CA . TYR A 1 79 ? -0.884 -8.317 -7.033 1.00 94.44 79 TYR A CA 1
ATOM 564 C C . TYR A 1 79 ? -2.260 -8.605 -6.425 1.00 94.44 79 TYR A C 1
ATOM 566 O O . TYR A 1 79 ? -3.284 -8.060 -6.859 1.00 94.44 79 TYR A O 1
ATOM 574 N N . ARG A 1 80 ? -2.275 -9.453 -5.395 1.00 95.44 80 ARG A N 1
ATOM 575 C CA . ARG A 1 80 ? -3.463 -9.798 -4.615 1.00 95.44 80 ARG A CA 1
ATOM 576 C C . ARG A 1 80 ? -3.192 -9.603 -3.134 1.00 95.44 80 ARG A C 1
ATOM 578 O O . ARG A 1 80 ? -2.106 -9.908 -2.645 1.00 95.44 80 ARG A O 1
ATOM 585 N N . CYS A 1 81 ? -4.209 -9.111 -2.440 1.00 95.19 81 CYS A N 1
ATOM 586 C CA . CYS A 1 81 ? -4.243 -9.046 -0.987 1.00 95.19 81 CYS A CA 1
ATOM 587 C C . CYS A 1 81 ? -4.243 -10.463 -0.386 1.00 95.19 81 CYS A C 1
ATOM 589 O O . CYS A 1 81 ? -4.455 -11.444 -1.097 1.00 95.19 81 CYS A O 1
ATOM 591 N N . GLU A 1 82 ? -4.062 -10.584 0.932 1.00 91.88 82 GLU A N 1
ATOM 592 C CA . GLU A 1 82 ? -3.994 -11.882 1.632 1.00 91.88 82 GLU A CA 1
ATOM 593 C C . GLU A 1 82 ? -5.206 -12.800 1.350 1.00 91.88 82 GLU A C 1
ATOM 595 O O . GLU A 1 82 ? -5.060 -14.017 1.281 1.00 91.88 82 GLU A O 1
ATOM 600 N N . GLY A 1 83 ? -6.388 -12.221 1.099 1.00 87.69 83 GLY A N 1
ATOM 601 C CA . GLY A 1 83 ? -7.611 -12.949 0.729 1.00 87.69 83 GLY A CA 1
ATOM 602 C C . GLY A 1 83 ? -7.725 -13.368 -0.745 1.00 87.69 83 GLY A C 1
ATOM 603 O O . GLY A 1 83 ? -8.691 -14.031 -1.112 1.00 87.69 83 GLY A O 1
ATOM 604 N N . GLY A 1 84 ? -6.770 -12.997 -1.602 1.00 92.81 84 GLY A N 1
ATOM 605 C CA . GLY A 1 84 ? -6.806 -13.269 -3.043 1.00 92.81 84 GLY A CA 1
ATOM 606 C C . GLY A 1 84 ? -7.549 -12.220 -3.880 1.00 92.81 84 GLY A C 1
ATOM 607 O O . GLY A 1 84 ? -7.525 -12.306 -5.107 1.00 92.81 84 GLY A O 1
ATOM 608 N N . ASP A 1 85 ? -8.162 -11.219 -3.246 1.00 94.06 85 ASP A N 1
ATOM 609 C CA . ASP A 1 85 ? -8.809 -10.090 -3.919 1.00 94.06 85 ASP A CA 1
ATOM 610 C C . ASP A 1 85 ? -7.789 -9.063 -4.443 1.00 94.06 85 ASP A C 1
ATOM 612 O O . ASP A 1 85 ? -6.701 -8.907 -3.870 1.00 94.06 85 ASP A O 1
ATOM 616 N N . PRO A 1 86 ? -8.109 -8.334 -5.528 1.00 94.50 86 PRO A N 1
ATOM 617 C CA . PRO A 1 86 ? -7.303 -7.198 -5.951 1.00 94.50 86 PRO A CA 1
ATOM 618 C C . PRO A 1 86 ? -7.374 -6.059 -4.916 1.00 94.50 86 PRO A C 1
ATOM 620 O O . PRO A 1 86 ? -8.369 -5.929 -4.195 1.00 94.50 86 PRO A O 1
ATOM 623 N N . PRO A 1 87 ? -6.360 -5.182 -4.863 1.00 95.75 87 PRO A N 1
ATOM 624 C CA . PRO A 1 87 ? -6.427 -3.976 -4.052 1.00 95.75 87 PRO A CA 1
ATOM 625 C C . PRO A 1 87 ? -7.597 -3.074 -4.438 1.00 95.75 87 PRO A C 1
ATOM 627 O O . PRO A 1 87 ? -7.920 -2.916 -5.615 1.00 95.75 87 PRO A O 1
ATOM 630 N N . LEU A 1 88 ? -8.157 -2.393 -3.443 1.00 95.12 88 LEU A N 1
ATOM 631 C CA . LEU A 1 88 ? -9.165 -1.349 -3.633 1.00 95.12 88 LEU A CA 1
ATOM 632 C C . LEU A 1 88 ? -8.565 -0.075 -4.248 1.00 95.12 88 LEU A C 1
ATOM 634 O O . LEU A 1 88 ? -9.288 0.734 -4.827 1.00 95.12 88 LEU A O 1
ATOM 638 N N . GLY A 1 89 ? -7.252 0.111 -4.099 1.00 95.19 89 GLY A N 1
ATOM 639 C CA . GLY A 1 89 ? -6.490 1.185 -4.722 1.00 95.19 89 GLY A CA 1
ATOM 640 C C . GLY A 1 89 ? -5.087 1.336 -4.146 1.00 95.19 89 GLY A C 1
ATOM 641 O O . GLY A 1 89 ? -4.701 0.623 -3.217 1.00 95.19 89 GLY A O 1
ATOM 642 N N . THR A 1 90 ? -4.331 2.269 -4.708 1.00 95.38 90 THR A N 1
ATOM 643 C CA . THR A 1 90 ? -2.983 2.641 -4.264 1.00 95.38 90 THR A CA 1
ATOM 644 C C . THR A 1 90 ? -3.068 3.751 -3.223 1.00 95.38 90 THR A C 1
ATOM 646 O O . THR A 1 90 ? -3.825 4.708 -3.397 1.00 95.38 90 THR A O 1
ATOM 649 N N . ILE A 1 91 ? -2.290 3.636 -2.149 1.00 95.56 91 ILE A N 1
ATOM 650 C CA . ILE A 1 91 ? -2.225 4.650 -1.100 1.00 95.56 91 ILE A CA 1
ATOM 651 C C . ILE A 1 91 ? -1.296 5.779 -1.528 1.00 95.56 91 ILE A C 1
ATOM 653 O O . ILE A 1 91 ? -0.132 5.552 -1.861 1.00 95.56 91 ILE A O 1
ATOM 657 N N . VAL A 1 92 ? -1.807 7.001 -1.462 1.00 94.00 92 VAL A N 1
ATOM 658 C CA . VAL A 1 92 ? -1.031 8.230 -1.621 1.00 94.00 92 VAL A CA 1
ATOM 659 C C . VAL A 1 92 ? -1.027 9.011 -0.312 1.00 94.00 92 VAL A C 1
ATOM 661 O O . VAL A 1 92 ? -1.980 8.956 0.467 1.00 94.00 92 VAL A O 1
ATOM 664 N N . ALA A 1 93 ? 0.066 9.727 -0.056 1.00 89.62 93 ALA A N 1
ATOM 665 C CA . ALA A 1 93 ? 0.177 10.584 1.115 1.00 89.62 93 ALA A CA 1
ATOM 666 C C . ALA A 1 93 ? -0.848 11.726 1.057 1.00 89.62 93 ALA A C 1
ATOM 668 O O . ALA A 1 93 ? -1.054 12.345 0.010 1.00 89.62 93 ALA A O 1
ATOM 669 N N . GLU A 1 94 ? -1.448 12.044 2.203 1.00 87.44 94 GLU A N 1
ATOM 670 C CA . GLU A 1 94 ? -2.252 13.250 2.369 1.00 87.44 94 GLU A CA 1
ATOM 671 C C . GLU A 1 94 ? -1.357 14.377 2.904 1.00 87.44 94 GLU A C 1
ATOM 673 O O . GLU A 1 94 ? -0.925 14.365 4.055 1.00 87.44 94 GLU A O 1
ATOM 678 N N . GLY A 1 95 ? -1.025 15.355 2.060 1.00 83.12 95 GLY A N 1
ATOM 679 C CA . GLY A 1 95 ? -0.168 16.475 2.459 1.00 83.12 95 GLY A CA 1
ATOM 680 C C . GLY A 1 95 ? 1.231 16.031 2.912 1.00 83.12 95 GLY A C 1
ATOM 681 O O . GLY A 1 95 ? 2.037 15.602 2.092 1.00 83.12 95 GLY A O 1
ATOM 682 N N . HIS A 1 96 ? 1.527 16.185 4.207 1.00 76.19 96 HIS A N 1
ATOM 683 C CA . HIS A 1 96 ? 2.816 15.828 4.825 1.00 76.19 96 HIS A CA 1
ATOM 684 C C . HIS A 1 96 ? 2.776 14.506 5.608 1.00 76.19 96 HIS A C 1
ATOM 686 O O . HIS A 1 96 ? 3.742 14.184 6.304 1.00 76.19 96 HIS A O 1
ATOM 692 N N . GLU A 1 97 ? 1.673 13.762 5.528 1.00 79.94 97 GLU A N 1
ATOM 693 C CA . GLU A 1 97 ? 1.553 12.474 6.203 1.00 79.94 97 GLU A CA 1
ATOM 694 C C . GLU A 1 97 ? 2.567 11.462 5.641 1.00 79.94 97 GLU A C 1
ATOM 696 O O . GLU A 1 97 ? 2.815 11.422 4.430 1.00 79.94 97 GLU A O 1
ATOM 701 N N . PRO A 1 98 ? 3.166 10.626 6.500 1.00 78.75 98 PRO A N 1
ATOM 702 C CA . PRO A 1 98 ? 4.091 9.601 6.054 1.00 78.75 98 PRO A CA 1
ATOM 703 C C . PRO A 1 98 ? 3.347 8.504 5.280 1.00 78.75 98 PRO A C 1
ATOM 705 O O . PRO A 1 98 ? 2.379 7.923 5.768 1.00 78.75 98 PRO A O 1
ATOM 708 N N . VAL A 1 99 ? 3.854 8.165 4.096 1.00 83.12 99 VAL A N 1
ATOM 709 C CA . VAL A 1 99 ? 3.524 6.924 3.382 1.00 83.12 99 VAL A CA 1
ATOM 710 C C . VAL A 1 99 ? 4.768 6.038 3.352 1.00 83.12 99 VAL A C 1
ATOM 712 O O . VAL A 1 99 ? 5.890 6.539 3.447 1.00 83.12 99 VAL A O 1
ATOM 715 N N . ALA A 1 100 ? 4.586 4.721 3.255 1.00 86.00 100 ALA A N 1
ATOM 716 C CA . ALA A 1 100 ? 5.712 3.809 3.090 1.00 86.00 100 ALA A CA 1
ATOM 717 C C . ALA A 1 100 ? 6.518 4.198 1.839 1.00 86.00 100 ALA A C 1
ATOM 719 O O . ALA A 1 100 ? 5.935 4.420 0.780 1.00 86.00 100 ALA A O 1
ATOM 720 N N . THR A 1 101 ? 7.846 4.279 1.966 1.00 86.62 101 THR A N 1
ATOM 721 C CA . THR A 1 101 ? 8.755 4.687 0.879 1.00 86.62 101 THR A CA 1
ATOM 722 C C . THR A 1 101 ? 8.586 3.829 -0.372 1.00 86.62 101 THR A C 1
ATOM 724 O O . THR A 1 101 ? 8.576 4.352 -1.480 1.00 86.62 101 THR A O 1
ATOM 727 N N . GLU A 1 102 ? 8.376 2.527 -0.181 1.00 91.56 102 GLU A N 1
ATOM 728 C CA . GLU A 1 102 ? 8.174 1.549 -1.257 1.00 91.56 102 GLU A CA 1
ATOM 729 C C . GLU A 1 102 ? 6.735 1.564 -1.819 1.00 91.56 102 GLU A C 1
ATOM 731 O O . GLU A 1 102 ? 6.407 0.840 -2.761 1.00 91.56 102 GLU A O 1
ATOM 736 N N . GLY A 1 103 ? 5.869 2.414 -1.259 1.00 93.19 103 GLY A N 1
ATOM 737 C CA . GLY A 1 103 ? 4.446 2.506 -1.558 1.00 93.19 103 GLY A CA 1
ATOM 738 C C . GLY A 1 103 ? 3.582 1.621 -0.660 1.00 93.19 103 GLY A C 1
ATOM 739 O O . GLY A 1 103 ? 4.059 0.802 0.131 1.00 93.19 103 GLY A O 1
ATOM 740 N N . ALA A 1 104 ? 2.269 1.804 -0.778 1.00 95.25 104 ALA A N 1
ATOM 741 C CA . ALA A 1 104 ? 1.287 0.969 -0.103 1.00 95.25 104 ALA A CA 1
ATOM 742 C C . ALA A 1 104 ? -0.007 0.863 -0.919 1.00 95.25 104 ALA A C 1
ATOM 744 O O . ALA A 1 104 ? -0.287 1.688 -1.790 1.00 95.25 104 ALA A O 1
ATOM 745 N N . VAL A 1 105 ? -0.814 -0.150 -0.620 1.00 96.25 105 VAL A N 1
ATOM 746 C CA . VAL A 1 105 ? -2.124 -0.388 -1.235 1.00 96.25 105 VAL A CA 1
ATOM 747 C C . VAL A 1 105 ? -3.205 -0.558 -0.176 1.00 96.25 105 VAL A C 1
ATOM 749 O O . VAL A 1 105 ? -2.925 -0.916 0.967 1.00 96.25 105 VAL A O 1
ATOM 752 N N . CYS A 1 106 ? -4.452 -0.299 -0.559 1.00 96.69 106 CYS A N 1
ATOM 753 C CA . CYS A 1 106 ? -5.613 -0.572 0.271 1.00 96.69 106 CYS A CA 1
ATOM 754 C C . CYS A 1 106 ? -6.151 -1.976 -0.016 1.00 96.69 106 CYS A C 1
ATOM 756 O O . CYS A 1 106 ? -6.608 -2.250 -1.127 1.00 96.69 106 CYS A O 1
ATOM 758 N N . CYS A 1 107 ? -6.150 -2.843 0.988 1.00 96.69 107 CYS A N 1
ATOM 759 C CA . CYS A 1 107 ? -6.756 -4.170 0.929 1.00 96.69 107 CYS A CA 1
ATOM 760 C C . CYS A 1 107 ? -8.039 -4.208 1.755 1.00 96.69 107 CYS A C 1
ATOM 762 O O . CYS A 1 107 ? -8.105 -3.598 2.819 1.00 96.69 107 CYS A O 1
ATOM 764 N N . ALA A 1 108 ? -9.059 -4.938 1.303 1.00 94.69 108 ALA A N 1
ATOM 765 C CA . ALA A 1 108 ? -10.208 -5.223 2.157 1.00 94.69 108 ALA A CA 1
ATOM 766 C C . ALA A 1 108 ? -9.743 -6.031 3.381 1.00 94.69 108 ALA A C 1
ATOM 768 O O . ALA A 1 108 ? -8.956 -6.970 3.241 1.00 94.69 108 ALA A O 1
ATOM 769 N N . LYS A 1 109 ? -10.214 -5.675 4.581 1.00 89.19 109 LYS A N 1
ATOM 770 C CA . LYS A 1 109 ? -10.015 -6.534 5.752 1.00 89.19 109 LYS A CA 1
ATOM 771 C C . LYS A 1 109 ? -10.876 -7.780 5.577 1.00 89.19 109 LYS A C 1
ATOM 773 O O . LYS A 1 109 ? -12.049 -7.668 5.224 1.00 89.19 109 LYS A O 1
ATOM 778 N N . ALA A 1 110 ? -10.305 -8.953 5.835 1.00 70.81 110 ALA A N 1
ATOM 779 C CA . ALA A 1 110 ? -11.111 -10.151 6.013 1.00 70.81 110 ALA A CA 1
ATOM 780 C C . ALA A 1 110 ? -12.079 -9.890 7.181 1.00 70.81 110 ALA A C 1
ATOM 782 O O . ALA A 1 110 ? -11.634 -9.529 8.274 1.00 70.81 110 ALA A O 1
ATOM 783 N N . GLN A 1 111 ? -13.383 -9.976 6.915 1.00 57.84 111 GLN A N 1
ATOM 784 C CA . GLN A 1 111 ? -14.423 -9.863 7.941 1.00 57.84 111 GLN A CA 1
ATOM 785 C C . GLN A 1 111 ? -14.633 -11.192 8.657 1.00 57.84 111 GLN A C 1
ATOM 787 O O . GLN A 1 111 ? -14.600 -12.236 7.967 1.00 57.84 111 GLN A O 1
#

Foldseek 3Di:
DDDDDDDDDDDDDPPPPDDDPPPPPPPPPPPPPDPPPDDDDPPPPDQPAFDEDAQVVLVVVQWHKAADPPPLLLVDSCRADPVSHNFNGWHDDDPPRDAHPSTITTGHDDD

pLDDT: mean 75.34, std 19.45, range [39.44, 96.69]

Radius of gyration: 27.86 Å; chains: 1; bounding box: 58×30×91 Å